Protein AF-A0A8T4V331-F1 (afdb_monomer_lite)

Secondary structure (DSSP, 8-state):
--HHHHHHHHHHHHHHHHHHHHHHHHHHTT--GGG-TTTT-HHHHHHHHHHHHHHHTT---HHHHHHHHTTS-HHHHHHHHHHHHHH----HHHHHHHHHTT-

Sequence (103 aa):
MCQAYEGERAAMVALEDGVTIRGFAAARNGVSKDANPYAWSKSYQNAWDHGWGCWQEKLLPWALEQQYRKMTDIPTSISAREKFKETRDLPPELERIVAIYNS

Structure (mmCIF, N/CA/C/O backbone):
data_AF-A0A8T4V331-F1
#
_entry.id   AF-A0A8T4V331-F1
#
loop_
_atom_site.group_PDB
_atom_site.id
_atom_site.type_symbol
_atom_site.label_atom_id
_atom_site.label_alt_id
_atom_site.label_comp_id
_atom_site.label_asym_id
_atom_site.label_entity_id
_atom_site.label_seq_id
_atom_site.pdbx_PDB_ins_code
_atom_site.Cartn_x
_atom_site.Cartn_y
_atom_site.Cartn_z
_atom_site.occupancy
_atom_site.B_iso_or_equiv
_atom_site.auth_seq_id
_atom_site.auth_comp_id
_atom_site.auth_asym_id
_atom_site.auth_atom_id
_atom_site.pdbx_PDB_model_num
ATOM 1 N N . MET A 1 1 ? 26.974 15.762 -10.185 1.00 58.84 1 MET A N 1
ATOM 2 C CA . MET A 1 1 ? 25.772 14.963 -10.512 1.00 58.84 1 MET A CA 1
ATOM 3 C C . MET A 1 1 ? 25.083 15.620 -11.697 1.00 58.84 1 MET A C 1
ATOM 5 O O . MET A 1 1 ? 25.085 16.842 -11.748 1.00 58.84 1 MET A O 1
ATOM 9 N N . CYS A 1 2 ? 24.591 14.848 -12.669 1.00 80.00 2 CYS A N 1
ATOM 10 C CA . CYS A 1 2 ? 23.880 15.377 -13.840 1.00 80.00 2 CYS A CA 1
ATOM 11 C C . CYS A 1 2 ? 22.367 15.358 -13.575 1.00 80.00 2 CYS A C 1
ATOM 13 O O . CYS A 1 2 ? 21.858 14.349 -13.091 1.00 80.00 2 CYS A O 1
ATOM 15 N N . GLN A 1 3 ? 21.657 16.432 -13.933 1.00 76.00 3 GLN A N 1
ATOM 16 C CA . GLN A 1 3 ? 20.204 16.567 -13.741 1.00 76.00 3 GLN A CA 1
ATOM 17 C C . GLN A 1 3 ? 19.397 15.450 -14.429 1.00 76.00 3 GLN A C 1
ATOM 19 O O . GLN A 1 3 ? 18.363 15.035 -13.914 1.00 76.00 3 GLN A O 1
ATOM 24 N N . ALA A 1 4 ? 19.888 14.917 -15.555 1.00 75.06 4 ALA A N 1
ATOM 25 C CA . ALA A 1 4 ? 19.245 13.804 -16.260 1.00 75.06 4 ALA A CA 1
ATOM 26 C C . ALA A 1 4 ? 19.176 12.529 -15.396 1.00 75.06 4 ALA A C 1
ATOM 28 O O . ALA A 1 4 ? 18.125 11.905 -15.296 1.00 75.06 4 ALA A O 1
ATOM 29 N N . TYR A 1 5 ? 20.263 12.205 -14.688 1.00 78.25 5 TYR A N 1
ATOM 30 C CA . TYR A 1 5 ? 20.323 11.042 -13.798 1.00 78.25 5 TYR A CA 1
ATOM 31 C C . TYR A 1 5 ? 19.396 11.192 -12.582 1.00 78.25 5 TYR A C 1
ATOM 33 O O . TYR A 1 5 ? 18.774 10.231 -12.133 1.00 78.25 5 TYR A O 1
ATOM 41 N N . GLU A 1 6 ? 19.270 12.409 -12.046 1.00 85.56 6 GLU A N 1
ATOM 42 C CA . GLU A 1 6 ? 18.345 12.693 -10.942 1.00 85.56 6 GLU A CA 1
ATOM 43 C C . GLU A 1 6 ? 16.882 12.542 -11.378 1.00 85.56 6 GLU A C 1
ATOM 45 O O . GLU A 1 6 ? 16.079 11.975 -10.634 1.00 85.56 6 GLU A O 1
ATOM 50 N N . GLY A 1 7 ? 16.551 12.973 -12.600 1.00 79.62 7 GLY A N 1
ATOM 51 C CA . GLY A 1 7 ? 15.224 12.795 -13.191 1.00 79.62 7 GLY A CA 1
ATOM 52 C C . GLY A 1 7 ? 14.862 11.325 -13.408 1.00 79.62 7 GLY A C 1
ATOM 53 O O . GLY A 1 7 ? 13.782 10.890 -13.011 1.00 79.62 7 GLY A O 1
ATOM 54 N N . GLU A 1 8 ? 15.780 10.535 -13.965 1.00 83.31 8 GLU A N 1
ATOM 55 C CA . GLU A 1 8 ? 15.592 9.090 -14.154 1.00 83.31 8 GLU A CA 1
ATOM 56 C C . GLU A 1 8 ? 15.411 8.363 -12.820 1.00 83.31 8 GLU A C 1
ATOM 58 O O . GLU A 1 8 ? 14.513 7.532 -12.669 1.00 83.31 8 GLU A O 1
ATOM 63 N N . ARG A 1 9 ? 16.218 8.717 -11.815 1.00 84.56 9 ARG A N 1
ATOM 64 C CA . ARG A 1 9 ? 16.091 8.162 -10.465 1.00 84.56 9 ARG A CA 1
ATOM 65 C C . ARG A 1 9 ? 14.738 8.492 -9.840 1.00 84.56 9 ARG A C 1
ATOM 67 O O . ARG A 1 9 ? 14.112 7.607 -9.263 1.00 84.56 9 ARG A O 1
ATOM 74 N N . ALA A 1 10 ? 14.277 9.735 -9.957 1.00 86.12 10 ALA A N 1
ATOM 75 C CA . ALA A 1 10 ? 12.967 10.135 -9.451 1.00 86.12 10 ALA A CA 1
ATOM 76 C C . ALA A 1 10 ? 11.826 9.384 -10.160 1.00 86.12 10 ALA A C 1
ATOM 78 O O . ALA A 1 10 ? 10.882 8.946 -9.504 1.00 86.12 10 ALA A O 1
ATOM 79 N N . ALA A 1 11 ? 11.936 9.182 -11.477 1.00 87.25 11 ALA A N 1
ATOM 80 C CA . ALA A 1 11 ? 10.962 8.416 -12.249 1.00 87.25 11 ALA A CA 1
ATOM 81 C C . ALA A 1 11 ? 10.914 6.942 -11.819 1.00 87.25 11 ALA A C 1
ATOM 83 O O . ALA A 1 11 ? 9.828 6.398 -11.632 1.00 87.25 11 ALA A O 1
ATOM 84 N N . MET A 1 12 ? 12.071 6.307 -11.601 1.00 87.75 12 MET A N 1
ATOM 85 C CA . MET A 1 12 ? 12.136 4.924 -11.115 1.00 87.75 12 MET A CA 1
ATOM 86 C C . MET A 1 12 ? 11.469 4.766 -9.744 1.00 87.75 12 MET A C 1
ATOM 88 O O . MET A 1 12 ? 10.644 3.870 -9.580 1.00 87.75 12 MET A O 1
ATOM 92 N N . VAL A 1 13 ? 11.747 5.672 -8.800 1.00 89.69 13 VAL A N 1
ATOM 93 C CA . VAL A 1 13 ? 11.104 5.663 -7.473 1.00 89.69 13 VAL A CA 1
ATOM 94 C C . VAL A 1 13 ? 9.590 5.836 -7.593 1.00 89.69 13 VAL A C 1
ATOM 96 O O . VAL A 1 13 ? 8.839 5.088 -6.978 1.00 89.69 13 VAL A O 1
ATOM 99 N N . ALA A 1 14 ? 9.120 6.767 -8.429 1.00 90.62 14 ALA A N 1
ATOM 100 C CA . ALA A 1 14 ? 7.686 6.976 -8.631 1.00 90.62 14 ALA A CA 1
ATOM 101 C C . ALA A 1 14 ? 6.980 5.739 -9.222 1.00 90.62 14 ALA A C 1
ATOM 103 O O . ALA A 1 14 ? 5.832 5.454 -8.872 1.00 90.62 14 ALA A O 1
ATOM 104 N N . LEU A 1 15 ? 7.659 4.991 -10.100 1.00 92.94 15 LEU A N 1
ATOM 105 C CA . LEU A 1 15 ? 7.146 3.730 -10.637 1.00 92.94 15 LEU A CA 1
ATOM 106 C C . LEU A 1 15 ? 7.079 2.648 -9.551 1.00 92.94 15 LEU A C 1
ATOM 108 O O . LEU A 1 15 ? 6.042 2.001 -9.414 1.00 92.94 15 LEU A O 1
ATOM 112 N N . GLU A 1 16 ? 8.135 2.479 -8.752 1.00 94.75 16 GLU A N 1
ATOM 113 C CA . GLU A 1 16 ? 8.154 1.521 -7.635 1.00 94.75 16 GLU A CA 1
ATOM 114 C C . GLU A 1 16 ? 7.098 1.850 -6.566 1.00 94.75 16 GLU A C 1
ATOM 116 O O . GLU A 1 16 ? 6.413 0.946 -6.079 1.00 94.75 16 GLU A O 1
ATOM 121 N N . ASP A 1 17 ? 6.888 3.131 -6.260 1.00 95.62 17 ASP A N 1
ATOM 122 C CA . ASP A 1 17 ? 5.822 3.598 -5.369 1.00 95.62 17 ASP A CA 1
ATOM 123 C C . ASP A 1 17 ? 4.442 3.188 -5.901 1.00 95.62 17 ASP A C 1
ATOM 125 O O . ASP A 1 17 ? 3.627 2.618 -5.171 1.00 95.62 17 ASP A O 1
ATOM 129 N N . GLY A 1 18 ? 4.181 3.424 -7.191 1.00 95.88 18 GLY A N 1
ATOM 130 C CA . GLY A 1 18 ? 2.925 3.030 -7.827 1.00 95.88 18 GLY A CA 1
ATOM 131 C C . GLY A 1 18 ? 2.705 1.516 -7.804 1.00 95.88 18 GLY A C 1
ATOM 132 O O . GLY A 1 18 ? 1.607 1.049 -7.498 1.00 95.88 18 GLY A O 1
ATOM 133 N N . VAL A 1 19 ? 3.753 0.736 -8.071 1.00 97.06 19 VAL A N 1
ATOM 134 C CA . VAL A 1 19 ? 3.712 -0.732 -8.018 1.00 97.06 19 VAL A CA 1
ATOM 135 C C . VAL A 1 19 ? 3.471 -1.239 -6.590 1.00 97.06 19 VAL A C 1
ATOM 137 O O . VAL A 1 19 ? 2.687 -2.169 -6.394 1.00 97.06 19 VAL A O 1
ATOM 140 N N . THR A 1 20 ? 4.054 -0.584 -5.587 1.00 97.94 20 THR A N 1
ATOM 141 C CA . THR A 1 20 ? 3.801 -0.877 -4.169 1.00 97.94 20 THR A CA 1
ATOM 142 C C . THR A 1 20 ? 2.333 -0.647 -3.813 1.00 97.94 20 THR A C 1
ATOM 144 O O . THR A 1 20 ? 1.695 -1.508 -3.206 1.00 97.94 20 THR A O 1
ATOM 147 N N . ILE A 1 21 ? 1.745 0.477 -4.236 1.00 97.44 21 ILE A N 1
ATOM 148 C CA . ILE A 1 21 ? 0.325 0.756 -3.971 1.00 97.44 21 ILE A CA 1
ATOM 149 C C . ILE A 1 21 ? -0.573 -0.279 -4.669 1.00 97.44 21 ILE A C 1
ATOM 151 O O . ILE A 1 21 ? -1.538 -0.741 -4.063 1.00 97.44 21 ILE A O 1
ATOM 155 N N . ARG A 1 22 ? -0.232 -0.723 -5.889 1.00 97.50 22 ARG A N 1
ATOM 156 C CA . ARG A 1 22 ? -0.954 -1.807 -6.591 1.00 97.50 22 ARG A CA 1
ATOM 157 C C . ARG A 1 22 ? -0.927 -3.121 -5.818 1.00 97.50 22 ARG A C 1
ATOM 159 O O . ARG A 1 22 ? -1.960 -3.775 -5.709 1.00 97.50 22 ARG A O 1
ATOM 166 N N . GLY A 1 23 ? 0.223 -3.497 -5.262 1.00 97.69 23 GLY A N 1
ATOM 167 C CA . GLY A 1 23 ? 0.345 -4.695 -4.427 1.00 97.69 23 GLY A CA 1
ATOM 168 C C . GLY A 1 23 ? -0.536 -4.631 -3.184 1.00 97.69 23 GLY A C 1
ATOM 169 O O . GLY A 1 23 ? -1.272 -5.571 -2.881 1.00 97.69 23 GLY A O 1
ATOM 170 N N . PHE A 1 24 ? -0.530 -3.480 -2.511 1.00 97.94 24 PHE A N 1
ATOM 171 C CA . PHE A 1 24 ? -1.381 -3.224 -1.350 1.00 97.94 24 PHE A CA 1
ATOM 172 C C . PHE A 1 24 ? -2.875 -3.301 -1.697 1.00 97.94 24 PHE A C 1
ATOM 174 O O . PHE A 1 24 ? -3.653 -3.945 -0.991 1.00 97.94 24 PHE A O 1
ATOM 181 N N . ALA A 1 25 ? -3.272 -2.695 -2.816 1.00 97.38 25 ALA A N 1
ATOM 182 C CA . ALA A 1 25 ? -4.647 -2.695 -3.304 1.00 97.38 25 ALA A CA 1
ATOM 183 C C . ALA A 1 25 ? -5.122 -4.110 -3.694 1.00 97.38 25 ALA A C 1
ATOM 185 O O . ALA A 1 25 ? -6.224 -4.530 -3.334 1.00 97.38 25 ALA A O 1
ATOM 186 N N . ALA A 1 26 ? -4.252 -4.890 -4.342 1.00 97.25 26 ALA A N 1
ATOM 187 C CA . ALA A 1 26 ? -4.511 -6.281 -4.696 1.00 97.25 26 ALA A CA 1
ATOM 188 C C . ALA A 1 26 ? -4.745 -7.153 -3.449 1.00 97.25 26 ALA A C 1
ATOM 190 O O . ALA A 1 26 ? -5.744 -7.873 -3.380 1.00 97.25 26 ALA A O 1
ATOM 191 N N . ALA A 1 27 ? -3.882 -7.040 -2.433 1.00 96.94 27 ALA A N 1
ATOM 192 C CA . ALA A 1 27 ? -4.046 -7.760 -1.169 1.00 96.94 27 ALA A CA 1
ATOM 193 C C . ALA A 1 27 ? -5.361 -7.404 -0.463 1.00 96.94 27 ALA A C 1
ATOM 195 O O . ALA A 1 27 ? -6.059 -8.294 0.032 1.00 96.94 27 ALA A O 1
ATOM 196 N N . ARG A 1 28 ? -5.735 -6.118 -0.466 1.00 96.06 28 ARG A N 1
ATOM 197 C CA . ARG A 1 28 ? -7.017 -5.640 0.069 1.00 96.06 28 ARG A CA 1
ATOM 198 C C . ARG A 1 28 ? -8.222 -6.291 -0.605 1.00 96.06 28 ARG A C 1
ATOM 200 O O . ARG A 1 28 ? -9.175 -6.641 0.084 1.00 96.06 28 ARG A O 1
ATOM 207 N N . ASN A 1 29 ? -8.164 -6.501 -1.916 1.00 95.31 29 ASN A N 1
ATOM 208 C CA . ASN A 1 29 ? -9.243 -7.139 -2.675 1.00 95.31 29 ASN A CA 1
ATOM 209 C C . ASN A 1 29 ? -9.199 -8.679 -2.634 1.00 95.31 29 ASN A C 1
ATOM 211 O O . ASN A 1 29 ? -9.954 -9.328 -3.355 1.00 95.31 29 ASN A O 1
ATOM 215 N N . GLY A 1 30 ? -8.313 -9.280 -1.834 1.00 95.81 30 GLY A N 1
ATOM 216 C CA . GLY A 1 30 ? -8.190 -10.735 -1.728 1.00 95.81 30 GLY A CA 1
ATOM 217 C C . GLY A 1 30 ? -7.484 -11.400 -2.913 1.00 95.81 30 GLY A C 1
ATOM 218 O O . GLY A 1 30 ? -7.614 -12.609 -3.100 1.00 95.81 30 GLY A O 1
ATOM 219 N N . VAL A 1 31 ? -6.730 -10.645 -3.716 1.00 96.88 31 VAL A N 1
ATOM 220 C CA . VAL A 1 31 ? -5.925 -11.207 -4.807 1.00 96.88 31 VAL A CA 1
ATOM 221 C C . VAL A 1 31 ? -4.755 -12.004 -4.222 1.00 96.88 31 VAL A C 1
ATOM 223 O O . VAL A 1 31 ? -4.033 -11.517 -3.345 1.00 96.88 31 VAL A O 1
ATOM 226 N N . SER A 1 32 ? -4.555 -13.230 -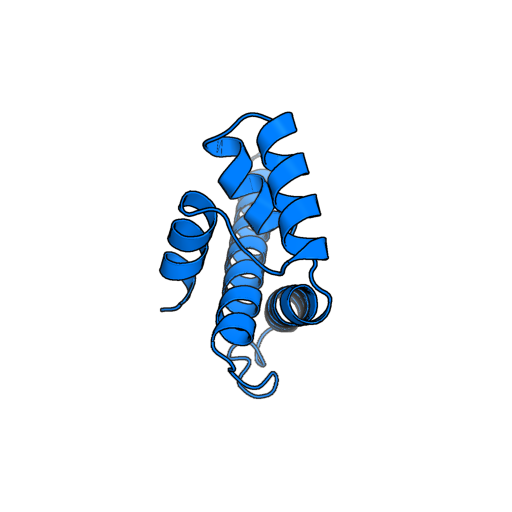4.718 1.00 96.75 32 SER A N 1
ATOM 227 C CA . SER A 1 32 ? -3.428 -14.081 -4.313 1.00 96.75 32 SER A CA 1
ATOM 228 C C . SER A 1 32 ? -2.089 -13.412 -4.623 1.00 96.75 32 SER A C 1
ATOM 230 O O . SER A 1 32 ? -1.936 -12.777 -5.667 1.00 96.75 32 SER A O 1
ATOM 232 N N . LYS A 1 33 ? -1.092 -13.616 -3.756 1.00 96.25 33 LYS A N 1
ATOM 233 C CA . LYS A 1 33 ? 0.276 -13.140 -3.989 1.00 96.25 33 LYS A CA 1
ATOM 234 C C . LYS A 1 33 ? 0.861 -13.688 -5.301 1.00 96.25 33 LYS A C 1
ATOM 236 O O . LYS A 1 33 ? 1.571 -12.975 -6.001 1.00 96.25 33 LYS A O 1
ATOM 241 N N . ASP A 1 34 ? 0.502 -14.915 -5.676 1.00 95.81 34 ASP A N 1
ATOM 242 C CA . ASP A 1 34 ? 0.984 -15.562 -6.906 1.00 95.81 34 ASP A CA 1
ATOM 243 C C . ASP A 1 34 ? 0.448 -14.908 -8.190 1.00 95.81 34 ASP A C 1
ATOM 245 O O . ASP A 1 34 ? 0.969 -15.154 -9.275 1.00 95.81 34 ASP A O 1
ATOM 249 N N . ALA A 1 35 ? -0.566 -14.042 -8.082 1.00 95.75 35 ALA A N 1
ATOM 250 C CA . ALA A 1 35 ? -1.085 -13.258 -9.199 1.00 95.75 35 ALA A CA 1
ATOM 251 C C . ALA A 1 35 ? -0.282 -11.966 -9.457 1.00 95.75 35 ALA A C 1
ATOM 253 O O . ALA A 1 35 ? -0.750 -11.093 -10.187 1.00 95.75 35 ALA A O 1
ATOM 254 N N . ASN A 1 36 ? 0.910 -11.820 -8.863 1.00 95.94 36 ASN A N 1
ATOM 255 C CA . ASN A 1 36 ? 1.807 -10.693 -9.110 1.00 95.94 36 ASN A CA 1
ATOM 256 C C . ASN A 1 36 ? 2.143 -10.580 -10.619 1.00 95.94 36 ASN A C 1
ATOM 258 O O . ASN A 1 36 ? 2.829 -11.453 -11.161 1.00 95.94 36 ASN A O 1
ATOM 262 N N . PRO A 1 37 ? 1.734 -9.498 -11.313 1.00 95.12 37 PRO A N 1
ATOM 263 C CA . PRO A 1 37 ? 1.935 -9.362 -12.758 1.00 95.12 37 PRO A CA 1
ATOM 264 C C . PRO A 1 37 ? 3.367 -8.945 -13.134 1.00 95.12 37 PRO A C 1
ATOM 266 O O . PRO A 1 37 ? 3.718 -8.893 -14.314 1.00 95.12 37 PRO A O 1
ATOM 269 N N . TYR A 1 38 ? 4.210 -8.635 -12.147 1.00 95.19 38 TYR A N 1
ATOM 270 C CA . TYR A 1 38 ? 5.554 -8.096 -12.338 1.00 95.19 38 TYR A CA 1
ATOM 271 C C . TYR A 1 38 ? 6.656 -9.156 -12.253 1.00 95.19 38 TYR A C 1
ATOM 273 O O . TYR A 1 38 ? 7.820 -8.812 -12.074 1.00 95.19 38 TYR A O 1
ATOM 281 N N . ALA A 1 39 ? 6.330 -10.441 -12.433 1.00 90.25 39 ALA A N 1
ATOM 282 C CA . ALA A 1 39 ? 7.298 -11.543 -12.375 1.00 90.25 39 ALA A CA 1
ATOM 283 C C . ALA A 1 39 ? 8.502 -11.387 -13.336 1.00 90.25 39 ALA A C 1
ATOM 285 O O . ALA A 1 39 ? 9.559 -11.968 -13.103 1.00 90.25 39 ALA A O 1
ATOM 286 N N . TRP A 1 40 ? 8.361 -10.584 -14.395 1.00 92.12 40 TRP A N 1
ATOM 287 C CA . TRP A 1 40 ? 9.409 -10.285 -15.377 1.00 92.12 40 TRP A CA 1
ATOM 288 C C . TRP A 1 40 ? 10.451 -9.253 -14.903 1.00 92.12 40 TRP A C 1
ATOM 290 O O . TRP A 1 40 ? 11.515 -9.153 -15.509 1.00 92.12 40 TRP A O 1
ATOM 300 N N . SER A 1 41 ? 10.181 -8.490 -13.837 1.00 94.69 41 SER A N 1
ATOM 301 C CA . SER A 1 41 ? 11.103 -7.491 -13.275 1.00 94.69 41 SER A CA 1
ATOM 302 C C . SER A 1 41 ? 11.267 -7.702 -11.781 1.00 94.69 41 SER A C 1
ATOM 304 O O . SER A 1 41 ? 10.319 -7.547 -11.018 1.00 94.69 41 SER A O 1
ATOM 306 N N . LYS A 1 42 ? 12.491 -7.996 -11.326 1.00 94.19 42 LYS A N 1
ATOM 307 C CA . LYS A 1 42 ? 12.726 -8.283 -9.906 1.00 94.19 42 LYS A CA 1
ATOM 308 C C . LYS A 1 42 ? 12.434 -7.085 -8.996 1.00 94.19 42 LYS A C 1
ATOM 310 O O . LYS A 1 42 ? 11.904 -7.281 -7.908 1.00 94.19 42 LYS A O 1
ATOM 315 N N . SER A 1 43 ? 12.751 -5.864 -9.436 1.00 94.12 43 SER A N 1
ATOM 316 C CA . SER A 1 43 ? 12.466 -4.644 -8.662 1.00 94.12 43 SER A CA 1
ATOM 317 C C . SER A 1 43 ? 10.953 -4.440 -8.514 1.00 94.12 43 SER A C 1
ATOM 319 O O . SER A 1 43 ? 10.464 -4.326 -7.392 1.00 94.12 43 SER A O 1
ATOM 321 N N . TYR A 1 44 ? 10.188 -4.531 -9.607 1.00 95.88 44 TYR A N 1
ATOM 322 C CA . TYR A 1 44 ? 8.733 -4.363 -9.551 1.00 95.88 44 TYR A CA 1
ATOM 323 C C . TYR A 1 44 ? 8.026 -5.525 -8.860 1.00 95.88 44 TYR A C 1
ATOM 325 O O . TYR A 1 44 ? 7.080 -5.301 -8.109 1.00 95.88 44 TYR A O 1
ATOM 333 N N . GLN A 1 45 ? 8.517 -6.753 -9.030 1.00 97.12 45 GLN A N 1
ATOM 334 C CA . GLN A 1 45 ? 8.045 -7.897 -8.261 1.00 97.12 45 GLN A CA 1
ATOM 335 C C . GLN A 1 45 ? 8.192 -7.629 -6.760 1.00 97.12 45 GLN A C 1
ATOM 337 O O . GLN A 1 45 ? 7.220 -7.779 -6.027 1.00 97.12 45 GLN A O 1
ATOM 342 N N . ASN A 1 46 ? 9.377 -7.194 -6.316 1.00 97.25 46 ASN A N 1
ATOM 343 C CA . ASN A 1 46 ? 9.644 -6.900 -4.909 1.00 97.25 46 ASN A CA 1
ATOM 344 C C . ASN A 1 46 ? 8.787 -5.733 -4.391 1.00 97.25 46 ASN A C 1
ATOM 346 O O . ASN A 1 46 ? 8.269 -5.823 -3.282 1.00 97.25 46 ASN A O 1
ATOM 350 N N . ALA A 1 47 ? 8.616 -4.664 -5.174 1.00 97.62 47 ALA A N 1
ATOM 351 C CA . ALA A 1 47 ? 7.774 -3.524 -4.805 1.00 97.62 47 ALA A CA 1
ATOM 352 C C . ALA A 1 47 ? 6.303 -3.941 -4.632 1.00 97.62 47 ALA A C 1
ATOM 354 O O . ALA A 1 47 ? 5.670 -3.616 -3.627 1.00 97.62 47 ALA A O 1
ATOM 355 N N . TRP A 1 48 ? 5.770 -4.730 -5.568 1.00 98.00 48 TRP A N 1
ATOM 356 C CA . TRP A 1 48 ? 4.400 -5.233 -5.490 1.00 98.00 48 TRP A CA 1
ATOM 357 C C . TRP A 1 48 ? 4.229 -6.181 -4.301 1.00 98.00 48 TRP A C 1
ATOM 359 O O . TRP A 1 48 ? 3.306 -6.014 -3.507 1.00 98.00 48 TRP A O 1
ATOM 369 N N . ASP A 1 49 ? 5.154 -7.128 -4.126 1.00 98.00 49 ASP A N 1
ATOM 370 C CA . ASP A 1 49 ? 5.157 -8.066 -3.000 1.00 98.00 49 ASP A CA 1
ATOM 371 C C . ASP A 1 49 ? 5.227 -7.338 -1.654 1.00 98.00 49 ASP A C 1
ATOM 373 O O . ASP A 1 49 ? 4.562 -7.743 -0.700 1.00 98.00 49 ASP A O 1
ATOM 377 N N . HIS A 1 50 ? 6.018 -6.265 -1.574 1.00 98.06 50 HIS A N 1
ATOM 378 C CA . HIS A 1 50 ? 6.122 -5.426 -0.387 1.00 98.06 50 HIS A CA 1
ATOM 379 C C . HIS A 1 50 ? 4.777 -4.779 -0.054 1.00 98.06 50 HIS A C 1
ATOM 381 O O . HIS A 1 50 ? 4.290 -4.926 1.066 1.00 98.06 50 HIS A O 1
ATOM 387 N N . GLY A 1 51 ? 4.134 -4.138 -1.033 1.00 97.75 51 GLY A N 1
ATOM 388 C CA . GLY A 1 51 ? 2.802 -3.564 -0.855 1.00 97.75 51 GLY A CA 1
ATOM 389 C C . GLY A 1 51 ? 1.760 -4.601 -0.443 1.00 97.75 51 GLY A C 1
ATOM 390 O O . GLY A 1 51 ? 0.978 -4.363 0.480 1.00 97.75 51 GLY A O 1
ATOM 391 N N . TRP A 1 52 ? 1.785 -5.774 -1.081 1.00 98.25 52 TRP A N 1
ATOM 392 C CA . TRP A 1 52 ? 0.903 -6.891 -0.747 1.00 98.25 52 TRP A CA 1
ATOM 393 C C . TRP A 1 52 ? 1.101 -7.343 0.708 1.00 98.25 52 TRP A C 1
ATOM 395 O O . TRP A 1 52 ? 0.129 -7.516 1.448 1.00 98.25 52 TRP A O 1
ATOM 405 N N . GLY A 1 53 ? 2.357 -7.470 1.149 1.00 98.06 53 GLY A N 1
ATOM 406 C CA . GLY A 1 53 ? 2.720 -7.824 2.524 1.00 98.06 53 GLY A CA 1
ATOM 407 C C . GLY A 1 53 ? 2.285 -6.778 3.551 1.00 98.06 53 GLY A C 1
ATOM 408 O O . GLY A 1 53 ? 1.720 -7.137 4.584 1.00 98.06 53 GLY A O 1
ATOM 409 N N . CYS A 1 54 ? 2.440 -5.489 3.240 1.00 98.00 54 CYS A N 1
ATOM 410 C CA . CYS A 1 54 ? 2.006 -4.394 4.108 1.00 98.00 54 CYS A CA 1
ATOM 411 C C . CYS A 1 54 ? 0.526 -4.511 4.512 1.00 98.00 54 CYS A C 1
ATOM 413 O O . CYS A 1 54 ? 0.194 -4.329 5.683 1.00 98.00 54 CYS A O 1
ATOM 415 N N . TRP A 1 55 ? -0.369 -4.886 3.592 1.00 97.44 55 TRP A N 1
ATOM 416 C CA . TRP A 1 55 ? -1.780 -5.112 3.931 1.00 97.44 55 TRP A CA 1
ATOM 417 C C . TRP A 1 55 ? -1.971 -6.248 4.950 1.00 97.44 55 TRP A C 1
ATOM 419 O O . TRP A 1 55 ? -2.719 -6.106 5.929 1.00 97.44 55 TRP A O 1
ATOM 429 N N . GLN A 1 56 ? -1.271 -7.370 4.753 1.00 96.94 56 GLN A N 1
ATOM 430 C CA . GLN A 1 56 ? -1.338 -8.517 5.663 1.00 96.94 56 GLN A CA 1
ATOM 431 C C . GLN A 1 56 ? -0.850 -8.141 7.062 1.00 96.94 56 GLN A C 1
ATOM 433 O O . GLN A 1 56 ? -1.518 -8.439 8.053 1.00 96.94 56 GLN A O 1
ATOM 438 N N . GLU A 1 57 ? 0.253 -7.401 7.128 1.00 97.31 57 GLU A N 1
ATOM 439 C CA . GLU A 1 57 ? 0.901 -6.963 8.367 1.00 97.31 57 GLU A CA 1
ATOM 440 C C . GLU A 1 57 ? 0.223 -5.749 9.026 1.00 97.31 57 GLU A C 1
ATOM 442 O O . GLU A 1 57 ? 0.655 -5.309 10.089 1.00 97.31 57 GLU A O 1
ATOM 447 N N . LYS A 1 58 ? -0.854 -5.214 8.428 1.00 96.88 58 LYS A N 1
ATOM 448 C CA . LYS A 1 58 ? -1.518 -3.969 8.860 1.00 96.88 58 LYS A CA 1
ATOM 449 C C . LYS A 1 58 ? -0.549 -2.777 8.925 1.00 96.88 58 LYS A C 1
ATOM 451 O O . LYS A 1 58 ? -0.609 -1.942 9.823 1.00 96.88 58 LYS A O 1
ATOM 456 N N . LEU A 1 59 ? 0.349 -2.686 7.953 1.00 96.69 59 LEU A N 1
ATOM 457 C CA . LEU A 1 59 ? 1.264 -1.566 7.773 1.00 96.69 59 LEU A CA 1
ATOM 458 C C . LEU A 1 59 ? 0.804 -0.706 6.601 1.00 96.69 59 LEU A C 1
ATOM 460 O O . LEU A 1 59 ? 0.505 -1.220 5.527 1.00 96.69 59 LEU A O 1
ATOM 464 N N . LEU A 1 60 ? 0.757 0.611 6.796 1.00 95.62 60 LEU A N 1
ATOM 465 C CA . LEU A 1 60 ? 0.517 1.537 5.695 1.00 95.62 60 LEU A CA 1
ATOM 466 C C . LEU A 1 60 ? 1.839 1.727 4.925 1.00 95.62 60 LEU A C 1
ATOM 468 O O . LEU A 1 60 ? 2.813 2.171 5.539 1.00 95.62 60 LEU A O 1
ATOM 472 N N . PRO A 1 61 ? 1.916 1.406 3.619 1.00 96.00 61 PRO A N 1
ATOM 473 C CA . PRO A 1 61 ? 3.136 1.606 2.847 1.00 96.00 61 PRO A CA 1
ATOM 474 C C . PRO A 1 61 ? 3.535 3.082 2.811 1.00 96.00 61 PRO A C 1
ATOM 476 O O . PRO A 1 61 ? 2.678 3.957 2.659 1.00 96.00 61 PRO A O 1
ATOM 479 N N . TRP A 1 62 ? 4.839 3.362 2.850 1.00 93.31 62 TRP A N 1
ATOM 480 C CA . TRP A 1 62 ? 5.356 4.734 2.784 1.00 93.31 62 TRP A CA 1
ATOM 481 C C . TRP A 1 62 ? 4.890 5.483 1.529 1.00 93.31 62 TRP A C 1
ATOM 483 O O . TRP A 1 62 ? 4.493 6.642 1.616 1.00 93.31 62 TRP A O 1
ATOM 493 N N . ALA A 1 63 ? 4.862 4.806 0.377 1.00 94.50 63 ALA A N 1
ATOM 494 C CA . ALA A 1 63 ? 4.355 5.359 -0.879 1.00 94.50 63 ALA A CA 1
ATOM 495 C C . ALA A 1 63 ? 2.919 5.896 -0.740 1.00 94.50 63 ALA A C 1
ATOM 497 O O . ALA A 1 63 ? 2.594 6.982 -1.221 1.00 94.50 63 ALA A O 1
ATOM 498 N N . LEU A 1 64 ? 2.062 5.153 -0.034 1.00 94.50 64 LEU A N 1
ATOM 499 C CA . LEU A 1 64 ? 0.671 5.522 0.190 1.00 94.50 64 LEU A CA 1
ATOM 500 C C . LEU A 1 64 ? 0.552 6.660 1.220 1.00 94.50 64 LEU A C 1
ATOM 502 O O . LEU A 1 64 ? -0.194 7.615 1.002 1.00 94.50 64 LEU A O 1
ATOM 506 N N . GLU A 1 65 ? 1.350 6.607 2.291 1.00 93.94 65 GLU A N 1
ATOM 507 C CA . GLU A 1 65 ? 1.458 7.678 3.290 1.00 93.94 65 GLU A CA 1
ATOM 508 C C . GLU A 1 65 ? 1.893 9.009 2.645 1.00 93.94 65 GLU A C 1
ATOM 510 O O . GLU A 1 65 ? 1.306 10.059 2.904 1.00 93.94 65 GLU A O 1
ATOM 515 N N . GLN A 1 66 ? 2.864 8.976 1.730 1.00 92.44 66 GLN A N 1
ATOM 516 C CA . GLN A 1 66 ? 3.351 10.158 1.015 1.00 92.44 66 GLN A CA 1
ATOM 517 C C . GLN A 1 66 ? 2.296 10.782 0.102 1.00 92.44 66 GLN A C 1
ATOM 519 O O . GLN A 1 66 ? 2.214 12.007 0.020 1.00 92.44 66 GLN A O 1
ATOM 524 N N . GLN A 1 67 ? 1.474 9.977 -0.580 1.00 91.94 67 GLN A N 1
ATOM 525 C CA . GLN A 1 67 ? 0.358 10.515 -1.367 1.00 91.94 67 GLN A CA 1
ATOM 526 C C . GLN A 1 67 ? -0.688 11.173 -0.463 1.00 91.94 67 GLN A C 1
ATOM 528 O O . GLN A 1 67 ? -1.215 12.229 -0.806 1.00 91.94 67 GLN A O 1
ATOM 533 N N . TYR A 1 68 ? -0.939 10.605 0.718 1.00 93.69 68 TYR A N 1
ATOM 534 C CA . 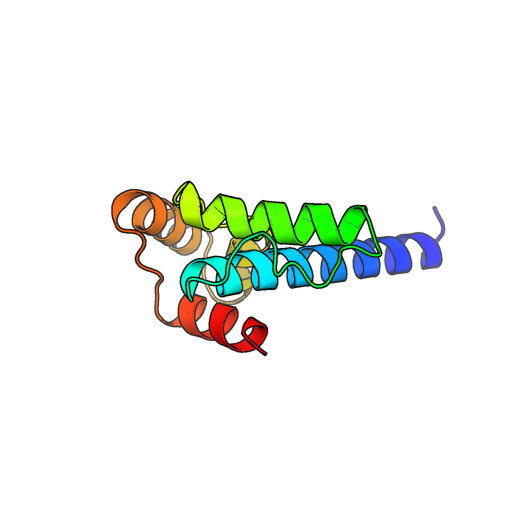TYR A 1 68 ? -1.870 11.183 1.684 1.00 93.69 68 TYR A CA 1
ATOM 535 C C . TYR A 1 68 ? -1.372 12.515 2.256 1.00 93.69 68 TYR A C 1
ATOM 537 O O . TYR A 1 68 ? -2.112 13.496 2.256 1.00 93.69 68 TYR A O 1
ATOM 545 N N . ARG A 1 69 ? -0.083 12.603 2.605 1.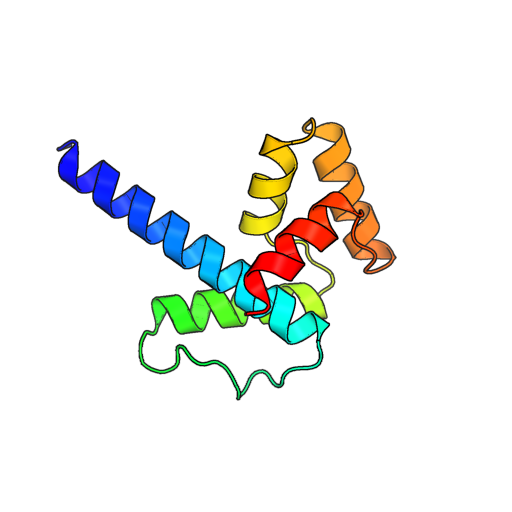00 93.12 69 ARG A N 1
ATOM 546 C CA . ARG A 1 69 ? 0.578 13.837 3.077 1.00 93.12 69 ARG A CA 1
ATOM 547 C C . ARG A 1 69 ? 0.574 14.987 2.073 1.00 93.12 69 ARG A C 1
ATOM 549 O O . ARG A 1 69 ? 0.762 16.131 2.463 1.00 93.12 69 ARG A O 1
ATOM 556 N N . LYS A 1 70 ? 0.379 14.721 0.779 1.00 90.88 70 LYS A N 1
ATOM 557 C CA . LYS A 1 70 ? 0.185 15.798 -0.211 1.00 90.88 70 LYS A CA 1
ATOM 558 C C . LYS A 1 70 ? -1.179 16.479 -0.070 1.00 90.88 70 LYS A C 1
ATOM 560 O O . LYS A 1 70 ? -1.363 17.568 -0.601 1.00 90.88 70 LYS A O 1
ATOM 565 N N . MET A 1 71 ? -2.126 15.830 0.606 1.00 91.06 71 MET A N 1
ATOM 566 C CA . MET A 1 71 ? -3.505 16.288 0.786 1.00 91.06 71 MET A CA 1
ATOM 567 C C . MET A 1 71 ? -3.831 16.636 2.246 1.00 91.06 71 MET A C 1
ATOM 569 O O . MET A 1 71 ? -4.832 17.302 2.495 1.00 91.06 71 MET A O 1
ATOM 573 N N . THR A 1 72 ? -3.016 16.186 3.204 1.00 91.50 72 THR A N 1
ATOM 574 C CA .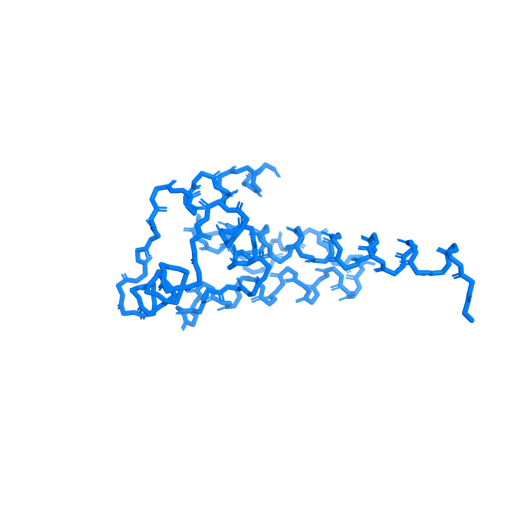 THR A 1 72 ? -3.214 16.393 4.648 1.00 91.50 72 THR A CA 1
ATOM 575 C C . THR A 1 72 ? -1.935 16.859 5.336 1.00 91.50 72 THR A C 1
ATOM 577 O O . THR A 1 72 ? -0.856 16.842 4.752 1.00 91.50 72 THR A O 1
ATOM 580 N N . ASP A 1 73 ? -2.021 17.232 6.612 1.00 91.19 73 ASP A N 1
ATOM 581 C CA . ASP A 1 73 ? -0.840 17.513 7.427 1.00 91.19 73 ASP A CA 1
ATOM 582 C C . ASP A 1 73 ? -0.171 16.226 7.968 1.00 91.19 73 ASP A C 1
ATOM 584 O O . ASP A 1 73 ? -0.693 15.108 7.863 1.00 91.19 73 ASP A O 1
ATOM 588 N N . ILE A 1 74 ? 1.033 16.385 8.532 1.00 89.75 74 ILE A N 1
ATOM 589 C CA . ILE A 1 74 ? 1.828 15.278 9.091 1.00 89.75 74 ILE A CA 1
ATOM 590 C C . ILE A 1 74 ? 1.100 14.583 10.259 1.00 89.75 74 ILE A C 1
ATOM 592 O O . ILE A 1 74 ? 1.054 13.349 10.253 1.00 89.75 74 ILE A O 1
ATOM 596 N N . PRO A 1 75 ? 0.510 15.300 11.241 1.00 93.38 75 PRO A N 1
ATOM 597 C CA . PRO A 1 75 ? -0.232 14.660 12.328 1.00 93.38 75 PRO A CA 1
ATOM 598 C C . PRO A 1 75 ? -1.387 13.774 11.846 1.00 93.38 75 PRO A C 1
ATOM 600 O O . PRO A 1 75 ? -1.519 12.644 12.323 1.00 93.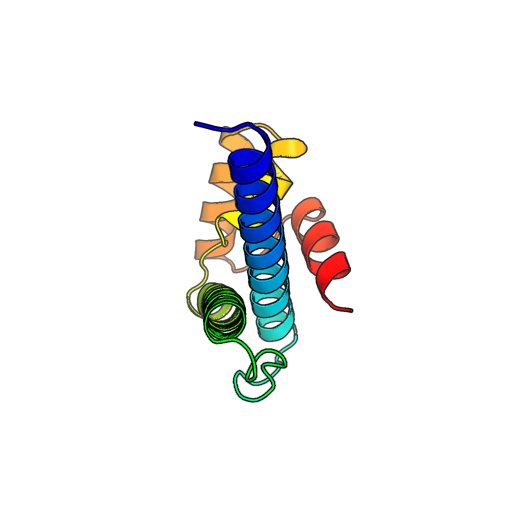38 75 PRO A O 1
ATOM 603 N N . THR A 1 76 ? -2.175 14.230 10.865 1.00 91.94 76 THR A N 1
ATOM 604 C CA . THR A 1 76 ? -3.281 13.438 10.297 1.00 91.94 76 THR A CA 1
ATOM 605 C C . THR A 1 76 ? -2.768 12.174 9.614 1.00 91.94 76 THR A C 1
ATOM 607 O O . THR A 1 76 ? -3.323 11.092 9.805 1.00 91.94 76 THR A O 1
ATOM 610 N N . SER A 1 77 ? -1.661 12.276 8.876 1.00 91.44 77 SER A N 1
ATOM 611 C CA . SER A 1 77 ? -1.015 11.122 8.244 1.00 91.44 77 SER A CA 1
ATOM 612 C C . SER A 1 77 ? -0.553 10.074 9.260 1.00 91.44 77 SER A C 1
ATOM 614 O O . SER A 1 77 ? -0.767 8.879 9.056 1.00 91.44 77 SER A O 1
ATOM 616 N N . ILE A 1 78 ? 0.062 10.507 10.365 1.00 92.56 78 ILE A N 1
ATOM 617 C CA . ILE A 1 78 ? 0.495 9.602 11.439 1.00 92.56 78 ILE A CA 1
ATOM 618 C C . ILE A 1 78 ? -0.722 8.926 12.073 1.00 92.56 78 ILE A C 1
ATOM 620 O O . ILE A 1 78 ? -0.729 7.708 12.233 1.00 92.56 78 ILE A O 1
ATOM 624 N N . SER A 1 79 ? -1.773 9.693 12.375 1.00 93.62 79 SER A N 1
ATOM 625 C CA . SER A 1 79 ? -3.009 9.153 12.946 1.00 93.62 79 SER A CA 1
ATOM 626 C C . SER A 1 79 ? -3.658 8.107 12.035 1.00 93.62 79 SER A C 1
ATOM 628 O O . SER A 1 79 ? -4.057 7.048 12.516 1.00 93.62 79 SER A O 1
ATOM 630 N N . ALA A 1 80 ? -3.698 8.343 10.720 1.00 93.19 80 ALA A N 1
ATOM 631 C CA . ALA A 1 80 ? -4.218 7.374 9.759 1.00 93.19 80 ALA A CA 1
ATOM 632 C C . ALA A 1 80 ? -3.405 6.071 9.740 1.00 93.19 80 ALA A C 1
ATOM 634 O O . ALA A 1 80 ? -3.988 4.989 9.684 1.00 93.19 80 ALA A O 1
ATOM 635 N N . ARG A 1 81 ? -2.072 6.155 9.835 1.00 94.56 81 ARG A N 1
ATOM 636 C CA . ARG A 1 81 ? -1.201 4.975 9.917 1.00 94.56 81 ARG A CA 1
ATOM 637 C C . ARG A 1 81 ? -1.452 4.163 11.187 1.00 94.56 81 ARG A C 1
ATOM 639 O O . ARG A 1 81 ? -1.595 2.945 11.096 1.00 94.56 81 ARG A O 1
ATOM 646 N N . GLU A 1 82 ? -1.518 4.814 12.347 1.00 95.56 82 GLU A N 1
ATOM 647 C CA . GLU A 1 82 ? -1.791 4.119 13.614 1.00 95.56 82 GLU A CA 1
ATOM 648 C C . GLU A 1 82 ? -3.194 3.497 13.608 1.00 95.56 82 GLU A C 1
ATOM 650 O O . GLU A 1 82 ? -3.355 2.320 13.932 1.00 95.56 82 GLU A O 1
ATOM 655 N N . LYS A 1 83 ? -4.198 4.228 13.109 1.00 95.44 83 LYS A N 1
ATOM 656 C CA . LYS A 1 83 ? -5.557 3.701 12.956 1.00 95.44 83 LYS A CA 1
ATOM 657 C C . LYS A 1 83 ? -5.596 2.481 12.036 1.00 95.44 83 LYS A C 1
ATOM 659 O O . LYS A 1 83 ? -6.244 1.491 12.378 1.00 95.44 83 LYS A O 1
ATOM 664 N N . PHE A 1 84 ? -4.897 2.517 10.901 1.00 96.44 84 PHE A N 1
ATOM 665 C CA . PHE A 1 84 ? -4.812 1.374 9.990 1.00 96.44 84 PHE A CA 1
ATOM 666 C C . PHE A 1 84 ? -4.162 0.160 10.666 1.00 96.44 84 PHE A C 1
ATOM 668 O O . PHE A 1 84 ? -4.640 -0.964 10.519 1.00 96.44 84 PHE A O 1
ATOM 675 N N . LYS A 1 85 ? -3.118 0.374 11.468 1.00 96.62 85 LYS A N 1
ATOM 676 C CA . LYS A 1 85 ? -2.459 -0.698 12.221 1.00 96.62 85 LYS A CA 1
ATOM 677 C C . LYS A 1 85 ? -3.393 -1.385 13.217 1.00 96.62 85 LYS A C 1
ATOM 679 O O . LYS A 1 85 ? -3.369 -2.609 13.348 1.00 96.62 85 LYS A O 1
ATOM 684 N N . GLU A 1 86 ? -4.241 -0.618 13.891 1.00 96.50 86 GLU A N 1
ATOM 685 C CA . GLU A 1 86 ? -5.204 -1.145 14.862 1.00 96.50 86 GLU A CA 1
ATOM 686 C C . GLU A 1 86 ? -6.386 -1.838 14.168 1.00 96.50 86 GLU A C 1
ATOM 688 O O . GLU A 1 86 ? -6.673 -3.019 14.399 1.00 96.50 86 GLU A O 1
ATOM 693 N N . THR A 1 87 ? -7.043 -1.111 13.268 1.00 94.81 87 THR A N 1
ATOM 694 C CA . THR A 1 87 ? -8.378 -1.451 12.750 1.00 94.81 87 THR A CA 1
ATOM 695 C C . THR A 1 87 ? -8.365 -2.042 11.347 1.00 94.81 87 THR A C 1
ATOM 697 O O . THR A 1 87 ? -9.302 -2.741 10.979 1.00 94.81 87 THR A O 1
ATOM 700 N N . ARG A 1 88 ? -7.287 -1.829 10.582 1.00 94.25 88 ARG A N 1
ATOM 701 C CA . ARG A 1 88 ? -7.211 -2.046 9.126 1.00 94.25 88 ARG A CA 1
ATOM 702 C C . ARG A 1 88 ? -8.136 -1.115 8.318 1.00 94.25 88 ARG A C 1
ATOM 704 O O . ARG A 1 88 ? -8.258 -1.284 7.108 1.00 94.25 88 ARG A O 1
ATOM 711 N N . ASP A 1 89 ? -8.711 -0.090 8.947 1.00 93.25 89 ASP A N 1
ATOM 712 C CA . ASP A 1 89 ? -9.524 0.911 8.259 1.00 93.25 89 ASP A CA 1
ATOM 713 C C . ASP A 1 89 ? -8.653 1.987 7.613 1.00 93.25 89 ASP A C 1
ATOM 715 O O . ASP A 1 89 ? -7.708 2.505 8.216 1.00 93.25 89 ASP A O 1
ATOM 719 N N . LEU A 1 90 ? -9.024 2.375 6.395 1.00 93.00 90 LEU A N 1
ATOM 720 C CA . LEU A 1 90 ? -8.436 3.504 5.687 1.00 93.00 90 LEU A CA 1
ATOM 721 C C . LEU A 1 90 ? -9.402 4.700 5.724 1.00 93.00 90 LEU A C 1
ATOM 723 O O . LEU A 1 90 ? -10.609 4.521 5.547 1.00 93.00 90 LEU A O 1
ATOM 727 N N . PRO A 1 91 ? -8.912 5.936 5.931 1.00 93.69 91 PRO A N 1
ATOM 728 C CA . PRO A 1 91 ? -9.735 7.124 5.743 1.00 93.69 91 PRO A CA 1
ATOM 729 C C . PRO A 1 91 ? -10.189 7.256 4.273 1.00 93.69 91 PRO A C 1
ATOM 731 O O . PRO A 1 91 ? -9.483 6.790 3.371 1.00 93.69 91 PRO A O 1
ATOM 734 N N . PRO A 1 92 ? -11.331 7.918 3.998 1.00 93.31 92 PRO A N 1
ATOM 735 C CA . PRO A 1 92 ? -11.916 8.005 2.653 1.00 93.31 92 PRO A CA 1
ATOM 736 C C . PRO A 1 92 ? -10.975 8.545 1.566 1.00 93.31 92 PRO A C 1
ATOM 738 O O . PRO A 1 92 ? -11.076 8.187 0.394 1.00 93.31 92 PRO A O 1
ATOM 741 N N . GLU A 1 93 ? -10.052 9.431 1.919 1.00 92.56 93 GLU A N 1
ATOM 742 C CA . GLU A 1 93 ? -9.024 9.958 1.019 1.00 92.56 93 GLU A CA 1
ATOM 743 C C . GLU A 1 93 ? -8.024 8.875 0.598 1.00 92.56 93 GLU A C 1
ATOM 745 O O . GLU A 1 93 ? -7.681 8.778 -0.579 1.00 92.56 93 GLU A O 1
ATOM 750 N N . LEU A 1 94 ? -7.575 8.049 1.547 1.00 92.69 94 LEU A N 1
ATOM 751 C CA . LEU A 1 94 ? -6.667 6.935 1.278 1.00 92.69 94 LEU A CA 1
ATOM 752 C C . LEU A 1 94 ? -7.362 5.846 0.466 1.00 92.69 94 LEU A C 1
ATOM 754 O O . LEU A 1 94 ? -6.769 5.317 -0.470 1.00 92.69 94 LEU A O 1
ATOM 758 N N . GLU A 1 95 ? -8.633 5.580 0.760 1.00 94.06 95 GLU A N 1
ATOM 759 C CA . GLU A 1 95 ? -9.475 4.686 -0.038 1.00 94.06 95 GLU A CA 1
ATOM 760 C C . GLU A 1 95 ? -9.548 5.125 -1.504 1.00 94.06 95 GLU A C 1
ATOM 762 O O . GLU A 1 95 ? -9.346 4.321 -2.416 1.00 94.06 95 GLU A O 1
ATOM 767 N N . ARG A 1 96 ? -9.753 6.426 -1.745 1.00 92.94 96 ARG A N 1
ATOM 768 C CA . ARG A 1 96 ? -9.747 6.995 -3.100 1.00 92.94 96 ARG A CA 1
ATOM 769 C C . ARG A 1 96 ? -8.405 6.805 -3.801 1.00 92.94 96 ARG A C 1
ATOM 771 O O . ARG A 1 96 ? -8.401 6.463 -4.979 1.00 92.94 96 ARG A O 1
ATOM 778 N N . ILE A 1 97 ? -7.284 6.991 -3.098 1.00 92.44 97 ILE A N 1
ATOM 779 C CA . ILE A 1 97 ? -5.956 6.745 -3.677 1.00 92.44 97 ILE A CA 1
ATOM 780 C C . ILE A 1 97 ? -5.822 5.273 -4.064 1.00 92.44 97 ILE A C 1
ATOM 782 O O . ILE A 1 97 ? -5.507 4.984 -5.213 1.00 92.44 97 ILE A O 1
ATOM 786 N N . VAL A 1 98 ? -6.092 4.347 -3.143 1.00 94.06 98 VAL A N 1
ATOM 787 C CA . VAL A 1 98 ? -5.967 2.899 -3.384 1.00 94.06 98 VAL A CA 1
ATOM 788 C C . VAL A 1 98 ? -6.846 2.455 -4.556 1.00 94.06 98 VAL A C 1
ATOM 790 O O . VAL A 1 98 ? -6.392 1.687 -5.403 1.00 94.06 98 VAL A O 1
ATOM 793 N N . ALA A 1 99 ? -8.064 2.991 -4.668 1.00 92.75 99 ALA A N 1
ATOM 794 C CA . ALA A 1 99 ? -8.986 2.674 -5.755 1.00 92.75 99 ALA A CA 1
ATOM 795 C C . ALA A 1 99 ? -8.439 3.021 -7.152 1.00 92.75 99 ALA A C 1
ATOM 797 O O . ALA A 1 99 ? -8.733 2.304 -8.106 1.00 92.75 99 ALA A O 1
ATOM 798 N N . ILE A 1 100 ? -7.606 4.059 -7.291 1.00 91.69 100 ILE A N 1
ATOM 799 C CA . ILE A 1 100 ? -6.974 4.407 -8.579 1.00 91.69 100 ILE A CA 1
ATOM 800 C C . ILE A 1 100 ? -6.044 3.278 -9.054 1.00 91.69 100 ILE A C 1
ATOM 802 O O . ILE A 1 100 ? -5.957 2.998 -10.250 1.00 91.69 100 ILE A O 1
ATOM 806 N N . TYR A 1 101 ? -5.385 2.590 -8.120 1.00 90.06 101 TYR A N 1
ATOM 807 C CA . TYR A 1 101 ? -4.397 1.544 -8.402 1.00 90.06 101 TYR A CA 1
ATOM 808 C C . TYR A 1 101 ? -4.994 0.130 -8.486 1.00 90.06 101 TYR A C 1
ATOM 810 O O . TYR A 1 101 ? -4.255 -0.823 -8.721 1.00 90.06 101 TYR A O 1
ATOM 818 N N . ASN A 1 102 ? -6.315 -0.013 -8.345 1.00 79.81 102 ASN A N 1
ATOM 819 C CA . ASN A 1 102 ? -7.035 -1.282 -8.513 1.00 79.81 102 ASN A CA 1
ATOM 820 C C . ASN A 1 102 ? -7.251 -1.699 -9.982 1.00 79.81 102 ASN A C 1
ATOM 822 O O . ASN A 1 102 ? -7.929 -2.697 -10.224 1.00 79.81 102 ASN A O 1
ATOM 826 N N . SER A 1 103 ? -6.733 -0.928 -10.944 1.00 58.69 103 SER A N 1
ATOM 827 C CA . SER A 1 103 ? -6.936 -1.117 -12.387 1.00 58.69 103 SER A CA 1
ATOM 828 C C . SER A 1 103 ? -5.889 -1.998 -13.055 1.00 58.69 103 SER A C 1
ATOM 830 O O . SER A 1 103 ? -4.691 -1.845 -12.728 1.00 58.69 103 SER A O 1
#

Radius of gyration: 14.18 Å; chains: 1; bounding box: 38×33×31 Å

pLDDT: mean 92.59, 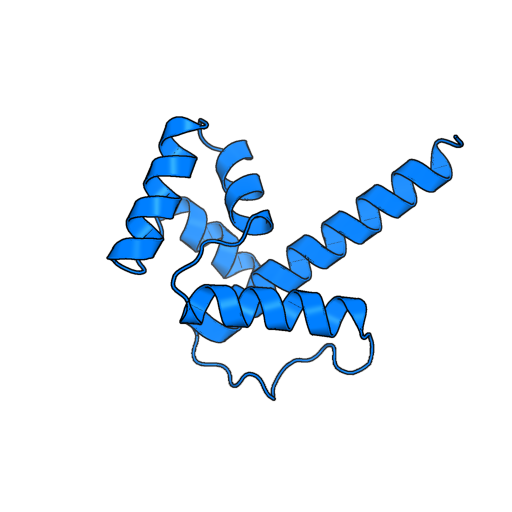std 6.81, range [58.69, 98.25]

Foldseek 3Di:
DDPVVVVVVVVVVLLLLLLLLLLLLCLVVVHDLVPRPVPVPPSSNVSSSNSVVCLVQLADDPSLLVVVCVVDPPVVSVVQRVCSNVPVDHDPVSVVVSVVSPD

=== Feature glossary ===
Feature key, reading from the visual/contextual features back to the raw sequence:

Rendered structure images. Six rendered views show the 3D structure from the faces of a cube — i.e. along ±x, ±y, ±z. Rendering representation is drawn randomly per protein from cartoon (secondary-structure ribbons), sticks (backbone bonds), or molecular surface; coloring is either N→C rainbow (blue at the N-terminus through red at the C-terminus) or one color per chain.

Contact-map, Ramachandran, and PAE plots. The contact map is a binary N×N matrix image: pixel (i, j) is dark where Cα_i and Cα_j are within 8 Å and |i−j|>4. Because the |i−j|>4 filter removes local helical contacts, off-diagonal stripes parallel to the main diagonal indicate parallel β-sheets; stripes perpendicular to it indicate antiparallel β-sheets. The Ramachandran plot scatters every residue's (φ, ψ) pair against the sterically allowed regions. The PAE heatmap renders the predicted-aligned-error matrix.

InterPro / GO / CATH / organism. Database cross-references. InterPro integrates a dozen domain/family signature databases into unified entries with residue-range hits. GO terms attach function/process/location labels with evidence codes. CATH codes position the fold in a four-level structural taxonomy. Organism is the NCBI-taxonomy species name.

Nearest PDB structures. The Foldseek neighbor list gives the closest experimentally determined structures in the PDB, ranked by structural alignment. TM-score near 1 means near-identical fold; near 0.3 means only rough topology match. This is how one finds what a novel AlphaFold prediction most resembles in the solved-structure universe.

Predicted aligned error. PAE(i, j) answers: if I align the predicted and true structures on residue i, how far off (in Å) do I expect residue j to be? A block-diagonal PAE matrix with low values on the blocks and high values off-diagonal is the signature of a multi-domain protein with confidently predicted domains but uncertain inter-domain orientation.

Solvent-accessible surface area. Accessible surface area quantifies burial. A residue with SASA near zero is packed into the hydrophobic core; one with SASA >100 Å² sits on the surface. Computed here via the Shrake–Rupley numerical algorithm with a 1.4 Å probe.

B-factor. B-factor (Debye–Waller factor) reflects atomic displacement in the crystal lattice. It is an experimental observable (units Å²), not a prediction; low values mean the atom is pinned down, high values mean it moves or is heterogeneous across the crystal.

pLDDT. For AlphaFold models, the B-factor field carries pLDDT — the model's own estimate of local accuracy on a 0–100 scale. Regions with pLDDT<50 should be treated as essentially unmodeled; they often correspond to intrinsically disordered segments.

Backbone torsions (φ/ψ). φ (phi) and ψ (psi) are the two rotatable backbone dihedrals per residue: φ is the C(i-1)–N–Cα–C torsion, ψ is the N–Cα–C–N(i+1) torsion, both in degrees on (−180°, 180°]. α-helical residues cluster near (−60°, −45°); β-strand residues near (−120°, +130°). A Ramachandran plot is simply a scatter of (φ, ψ) for every residue.

Radius of gyration, Cα contacts, bounding box. Radius of gyration (Rg) is the root-mean-square distance of Cα atoms from their centroid — a single number for overall size and compactness. A globular domain of N residues has Rg ≈ 2.2·N^0.38 Å; an extended or disordered chain has a much larger Rg. The Cα contact count is the number of residue pairs whose Cα atoms are within 8 Å and are more than four positions apart in sequence — a standard proxy for tertiary packing density. The bounding box is the smallest axis-aligned box enclosing all Cα atoms.

Secondary structure (3-state, P-SEA). Three-state secondary structure (P-SEA) collapses the eight DSSP classes into helix (a), strand (b), and coil (c). P-SEA assigns these from Cα geometry alone — distances and angles — without requiring backbone oxygens, so it works on any Cα trace.

Secondary structure (8-state, DSSP). DSSP 8-state secondary structure assigns each residue one of H (α-helix), G (3₁₀-helix), I (π-helix), E (extended β-strand), B (isolated β-bridge), T (hydrogen-bonded turn), S (bend), or '-' (coil). The assignment is computed from backbone hydrogen-bond geometry via the Kabsch–Sander algorithm.

Foldseek 3Di. A 3Di character summarizes, for each residue, the relative orientation of the Cα frame of its nearest spatial neighbor. Because it encodes fold topology rather than chemistry, 3Di alignments detect remote structural similarity that sequence alignment misses.

mmCIF coordinates. The mmCIF block holds the 3D Cartesian coordinates of each backbone atom (N, Cα, C, O) in ångströms. mmCIF is the PDB's canonical archive format — a tagged-loop text representation of the atomic model.

Sequence. Sequence gives the chain of amino acids in standard one-letter code (A=alanine, C=cysteine, …, Y=tyrosine), read N→C. It is the only feature that is directly encoded by the gene; all structural features are derived from the folded form of this sequence.